Protein AF-A0A1H9XQH2-F1 (afdb_monomer_lite)

pLDDT: mean 92.58, std 7.62, range [53.09, 98.06]

Secondary structure (DSSP, 8-state):
-HHHHHHHHHHHHHHT--HHHHHHHHHHHHHHHSTT----EEEE-TTSEEEEEE-TTS-HHHHHHHTTEEPSTT----

Sequence (78 aa):
MLIEVQNSILRMVAQGDELEATLATLCRQLESLLPGTRASILTLDPHGLLHPCVAPSLPKDYSAALDGIPIGPSAGSC

Radius of gyration: 13.89 Å; chains: 1; bounding box: 33×22×38 Å

Foldseek 3Di:
DVVVLVVVLVVCVVVVHDPLVSVQSSQVVVCVVPPPDFDFDWDADPVQATATRYGPPDDPVVRVVRGRQHDDPPSPPD

Structure (mmCIF, N/CA/C/O backbone):
data_AF-A0A1H9XQH2-F1
#
_entry.id   AF-A0A1H9XQH2-F1
#
loop_
_atom_site.group_PDB
_atom_site.id
_atom_site.type_symbol
_atom_site.label_atom_id
_atom_site.label_alt_id
_atom_site.label_comp_id
_atom_site.label_asym_id
_atom_site.label_entity_id
_atom_site.label_seq_id
_atom_site.pdbx_PDB_ins_code
_atom_site.Cartn_x
_atom_site.Cartn_y
_atom_site.Cartn_z
_atom_site.occupancy
_atom_site.B_iso_or_equiv
_atom_site.auth_seq_id
_atom_site.auth_comp_id
_atom_site.auth_asym_id
_atom_site.auth_atom_id
_atom_site.pdbx_PDB_model_num
ATOM 1 N N . MET A 1 1 ? -12.347 11.578 12.966 1.00 72.31 1 MET A N 1
ATOM 2 C CA . MET A 1 1 ? -12.366 11.169 11.545 1.00 72.31 1 MET A CA 1
ATOM 3 C C . MET A 1 1 ? -10.959 10.944 10.992 1.00 72.31 1 MET A C 1
ATOM 5 O O . MET A 1 1 ? -10.509 9.817 11.084 1.00 72.31 1 MET A O 1
ATOM 9 N N . LEU A 1 2 ? -10.193 11.936 10.507 1.00 85.75 2 LEU A N 1
ATOM 10 C CA . LEU A 1 2 ? -8.841 11.654 9.961 1.00 85.75 2 LEU A CA 1
ATOM 11 C C . LEU A 1 2 ? -7.761 11.430 11.041 1.00 85.75 2 LEU A C 1
ATOM 13 O O . LEU A 1 2 ? -6.914 10.552 10.908 1.00 85.75 2 LEU A O 1
ATOM 17 N N . ILE A 1 3 ? -7.830 12.181 12.146 1.00 92.25 3 ILE A N 1
ATOM 18 C CA . ILE A 1 3 ? -6.890 12.042 13.275 1.00 92.25 3 ILE A CA 1
ATOM 19 C C . ILE A 1 3 ? -6.966 10.649 13.917 1.00 92.25 3 ILE A C 1
ATOM 21 O O . ILE A 1 3 ? -5.962 10.137 14.400 1.00 92.25 3 ILE A O 1
ATOM 25 N N . GLU A 1 4 ? -8.135 10.007 13.912 1.00 91.44 4 GLU A N 1
ATOM 26 C CA . GLU A 1 4 ? -8.294 8.655 14.466 1.00 91.44 4 GLU A CA 1
ATOM 27 C C . GLU A 1 4 ? -7.549 7.617 13.627 1.00 91.44 4 GLU A C 1
ATOM 29 O O . GLU A 1 4 ? -6.846 6.782 14.191 1.00 91.44 4 GLU A O 1
ATOM 34 N N . VAL A 1 5 ? -7.632 7.727 12.297 1.00 93.00 5 VAL A N 1
ATOM 35 C CA . VAL A 1 5 ? -6.856 6.892 11.369 1.00 93.00 5 VAL A CA 1
ATOM 36 C C . VAL A 1 5 ? -5.366 7.114 11.584 1.00 93.00 5 VAL A C 1
ATOM 38 O O . VAL A 1 5 ? -4.629 6.164 11.825 1.00 93.00 5 VAL A O 1
ATOM 41 N N . GLN A 1 6 ? -4.922 8.372 11.611 1.00 94.56 6 GLN A N 1
ATOM 42 C CA . GLN A 1 6 ? -3.516 8.696 11.851 1.00 94.56 6 GLN A CA 1
ATOM 43 C C . GLN A 1 6 ? -3.007 8.117 13.181 1.00 94.56 6 GLN A C 1
ATOM 45 O O . GLN A 1 6 ? -1.971 7.458 13.209 1.00 94.56 6 GLN A O 1
ATOM 50 N N . ASN A 1 7 ? -3.743 8.315 14.278 1.00 96.12 7 ASN A N 1
ATOM 51 C CA . ASN A 1 7 ? -3.368 7.794 15.592 1.00 96.12 7 ASN A CA 1
ATOM 52 C C . ASN A 1 7 ? -3.347 6.262 15.624 1.00 96.12 7 ASN A C 1
ATOM 54 O O . ASN A 1 7 ? -2.470 5.685 16.263 1.00 96.12 7 ASN A O 1
ATOM 58 N N . SER A 1 8 ? -4.295 5.604 14.952 1.00 95.88 8 SER A N 1
ATOM 59 C CA . SER A 1 8 ? -4.330 4.144 14.835 1.00 95.88 8 SER A CA 1
ATOM 60 C C . SER A 1 8 ? -3.074 3.622 14.143 1.00 95.88 8 SER A C 1
ATOM 62 O O . SER A 1 8 ? -2.410 2.738 14.673 1.00 95.88 8 SER A O 1
ATOM 64 N N . ILE A 1 9 ? -2.713 4.201 12.996 1.00 97.12 9 ILE A N 1
ATOM 65 C CA . ILE A 1 9 ? -1.548 3.769 12.218 1.00 97.12 9 ILE A CA 1
ATOM 66 C C . ILE A 1 9 ? -0.240 4.065 12.952 1.00 97.12 9 ILE A C 1
ATOM 68 O O . ILE A 1 9 ? 0.622 3.195 13.038 1.00 97.12 9 ILE A O 1
ATOM 72 N N . LEU A 1 10 ? -0.099 5.247 13.556 1.00 97.31 10 LEU A N 1
ATOM 73 C CA . LEU A 1 10 ? 1.099 5.584 14.331 1.00 97.31 10 LEU A CA 1
ATOM 74 C C . LEU A 1 10 ? 1.293 4.666 15.546 1.00 97.31 10 LEU A C 1
ATOM 76 O O . LEU A 1 10 ? 2.433 4.380 15.906 1.00 97.31 10 LEU A O 1
ATOM 80 N N . ARG A 1 11 ? 0.209 4.174 16.162 1.00 97.88 11 ARG A N 1
ATOM 81 C CA . ARG A 1 11 ? 0.303 3.170 17.234 1.00 97.88 11 ARG A CA 1
ATOM 82 C C . ARG A 1 11 ? 0.841 1.837 16.726 1.00 97.88 11 ARG A C 1
ATOM 84 O O . ARG A 1 11 ? 1.762 1.327 17.349 1.00 97.88 11 ARG A O 1
ATOM 91 N N . MET A 1 12 ? 0.325 1.329 15.605 1.00 98.06 12 MET A N 1
ATOM 92 C CA . MET A 1 12 ? 0.811 0.081 14.995 1.00 98.06 12 MET A CA 1
ATOM 93 C C . MET A 1 12 ? 2.310 0.171 14.678 1.00 98.06 12 MET A C 1
ATOM 95 O O . MET A 1 12 ? 3.090 -0.700 15.054 1.00 98.06 12 MET A O 1
ATOM 99 N N . VAL A 1 13 ? 2.740 1.295 14.093 1.00 97.31 13 VAL A N 1
ATOM 100 C CA . VAL A 1 13 ? 4.163 1.560 13.825 1.00 97.31 13 VAL A CA 1
ATOM 101 C C . VAL A 1 13 ? 4.984 1.570 15.118 1.00 97.31 13 VAL A C 1
ATOM 103 O O . VAL A 1 13 ? 6.030 0.931 15.186 1.00 97.31 13 VAL A O 1
ATOM 106 N N . ALA A 1 14 ? 4.520 2.264 16.161 1.00 97.69 14 ALA A N 1
ATOM 107 C CA . ALA A 1 14 ? 5.223 2.332 17.443 1.00 97.69 14 ALA A CA 1
ATOM 108 C C . ALA A 1 14 ? 5.289 0.978 18.176 1.00 97.69 14 ALA A C 1
ATOM 110 O O . ALA A 1 14 ? 6.191 0.765 18.984 1.00 97.69 14 ALA A O 1
ATOM 111 N N . GLN A 1 15 ? 4.342 0.079 17.905 1.00 97.75 15 GLN A N 1
ATOM 112 C CA . GLN A 1 15 ? 4.288 -1.274 18.462 1.00 97.75 15 GLN A CA 1
ATOM 113 C C . GLN A 1 15 ? 5.164 -2.272 17.696 1.00 97.75 15 GLN A C 1
ATOM 115 O O . GLN A 1 15 ? 5.414 -3.364 18.202 1.00 97.75 15 GLN A O 1
ATOM 120 N N . GLY A 1 16 ? 5.686 -1.884 16.529 1.00 96.69 16 GLY A N 1
ATOM 121 C CA . GLY A 1 16 ? 6.483 -2.764 15.679 1.00 96.69 16 GLY A CA 1
ATOM 122 C C . GLY A 1 16 ? 5.637 -3.785 14.922 1.00 96.69 16 GLY A C 1
ATOM 123 O O . GLY A 1 16 ? 6.141 -4.860 14.597 1.00 96.69 16 GLY A O 1
ATOM 124 N N . ASP A 1 17 ? 4.369 -3.463 14.655 1.00 97.62 17 ASP A N 1
ATOM 125 C CA . ASP A 1 17 ? 3.508 -4.294 13.818 1.00 97.62 17 ASP A CA 1
ATOM 126 C C . ASP A 1 17 ? 4.109 -4.454 12.413 1.00 97.62 17 ASP A C 1
ATOM 128 O O . ASP A 1 17 ? 4.846 -3.598 11.911 1.00 97.62 17 ASP A O 1
ATOM 132 N N . GLU A 1 18 ? 3.766 -5.559 11.749 1.00 96.81 18 GLU A N 1
ATOM 133 C CA . GLU A 1 18 ? 4.229 -5.835 10.392 1.00 96.81 18 GLU A CA 1
ATOM 134 C C . GLU A 1 18 ? 3.826 -4.709 9.426 1.00 96.81 18 GLU A C 1
ATOM 136 O O . GLU A 1 18 ? 2.693 -4.208 9.446 1.00 96.81 18 GLU A O 1
ATOM 141 N N . LEU A 1 19 ? 4.761 -4.313 8.555 1.00 94.62 19 LEU A N 1
ATOM 142 C CA . LEU A 1 19 ? 4.557 -3.215 7.611 1.00 94.62 19 LEU A CA 1
ATOM 143 C C . LEU A 1 19 ? 3.339 -3.469 6.716 1.00 94.62 19 LEU A C 1
ATOM 145 O O . LEU A 1 19 ? 2.478 -2.602 6.595 1.00 94.62 19 LEU A O 1
ATOM 149 N N . GLU A 1 20 ? 3.232 -4.665 6.136 1.00 94.00 20 GLU A N 1
ATOM 150 C CA . GLU A 1 20 ? 2.126 -5.022 5.246 1.00 94.00 20 GLU A CA 1
ATOM 151 C C . GLU A 1 20 ? 0.771 -4.948 5.969 1.00 94.00 20 GLU A C 1
ATOM 153 O O . GLU A 1 20 ? -0.179 -4.345 5.462 1.00 94.00 20 GLU A O 1
ATOM 158 N N . ALA A 1 21 ? 0.695 -5.456 7.203 1.00 95.88 21 ALA A N 1
ATOM 159 C CA . ALA A 1 21 ? -0.510 -5.382 8.028 1.00 95.88 21 ALA A CA 1
ATOM 160 C C . ALA A 1 21 ? -0.897 -3.932 8.371 1.00 95.88 21 ALA A C 1
ATOM 162 O O . ALA A 1 21 ? -2.082 -3.566 8.323 1.00 95.88 21 ALA A O 1
ATOM 163 N N . THR A 1 22 ? 0.097 -3.094 8.671 1.00 97.50 22 THR A N 1
ATOM 164 C CA . THR A 1 22 ? -0.082 -1.666 8.963 1.00 97.50 22 THR A CA 1
ATOM 165 C C . THR A 1 22 ? -0.625 -0.917 7.747 1.00 97.50 22 THR A C 1
ATOM 167 O O . THR A 1 22 ? -1.654 -0.242 7.835 1.00 97.50 22 THR A O 1
ATOM 170 N N . LEU A 1 23 ? 0.003 -1.084 6.582 1.00 96.88 23 LEU A N 1
ATOM 171 C CA . LEU A 1 23 ? -0.416 -0.439 5.336 1.00 96.88 23 LEU A CA 1
ATOM 172 C C . LEU A 1 23 ? -1.793 -0.938 4.867 1.00 96.88 23 LEU A C 1
ATOM 174 O O . LEU A 1 23 ? -2.626 -0.143 4.432 1.00 96.88 23 LEU A O 1
ATOM 178 N N . ALA A 1 24 ? -2.091 -2.232 5.024 1.00 96.88 24 ALA A N 1
ATOM 179 C CA . ALA A 1 24 ? -3.405 -2.788 4.693 1.00 96.88 24 ALA A CA 1
ATOM 180 C C . ALA A 1 24 ? -4.514 -2.216 5.578 1.00 96.88 24 ALA A C 1
ATOM 182 O O . ALA A 1 24 ? -5.633 -1.980 5.113 1.00 96.88 24 ALA A O 1
ATOM 183 N N . THR A 1 25 ? -4.205 -1.958 6.847 1.00 97.00 25 THR A N 1
ATOM 184 C CA . THR A 1 25 ? -5.133 -1.303 7.772 1.00 97.00 25 THR A CA 1
ATOM 185 C C . THR A 1 25 ? -5.366 0.153 7.385 1.00 97.00 25 THR A C 1
ATOM 187 O O . THR A 1 25 ? -6.520 0.582 7.371 1.00 97.00 25 THR A O 1
ATOM 190 N N . LEU A 1 26 ? -4.321 0.879 6.977 1.00 96.69 26 LEU A N 1
ATOM 191 C CA . LEU A 1 26 ? -4.448 2.242 6.458 1.00 96.69 26 LEU A CA 1
ATOM 192 C C . LEU A 1 26 ? -5.385 2.297 5.242 1.00 96.69 26 LEU A C 1
ATOM 194 O O . LEU A 1 26 ? -6.318 3.101 5.236 1.00 96.69 26 LEU A O 1
ATOM 198 N N . CYS A 1 27 ? -5.195 1.416 4.253 1.00 96.62 27 CYS A N 1
ATOM 199 C CA . CYS A 1 27 ? -6.063 1.356 3.073 1.00 96.62 27 CYS A CA 1
ATOM 200 C C . CYS A 1 27 ? -7.533 1.135 3.459 1.00 96.62 27 CYS A C 1
ATOM 202 O O . CYS A 1 27 ? -8.391 1.926 3.075 1.00 96.62 27 CYS A O 1
ATOM 204 N N . ARG A 1 28 ? -7.827 0.123 4.287 1.00 96.38 28 ARG A N 1
ATOM 205 C CA . ARG A 1 28 ? -9.206 -0.177 4.714 1.00 96.38 28 ARG A CA 1
ATOM 206 C C . ARG A 1 28 ? -9.847 0.962 5.511 1.00 96.38 28 ARG A C 1
ATOM 208 O O . ARG A 1 28 ? -11.032 1.241 5.340 1.00 96.38 28 ARG A O 1
ATOM 215 N N . GLN A 1 29 ? -9.085 1.624 6.384 1.00 95.88 29 GLN A N 1
ATOM 216 C CA . GLN A 1 29 ? -9.596 2.753 7.164 1.00 95.88 29 GLN A CA 1
ATOM 217 C C . GLN A 1 29 ? -9.924 3.960 6.275 1.00 95.88 29 GLN A C 1
ATOM 219 O O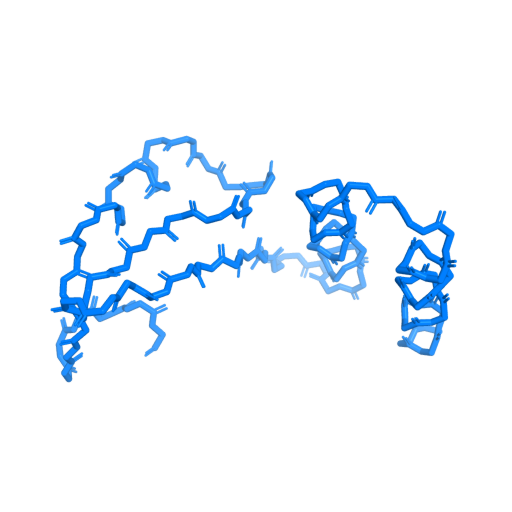 . GLN A 1 29 ? -10.958 4.594 6.478 1.00 95.88 29 GLN A O 1
ATOM 224 N N . LEU A 1 30 ? -9.099 4.252 5.264 1.00 94.44 30 LEU A N 1
ATOM 225 C CA . LEU A 1 30 ? 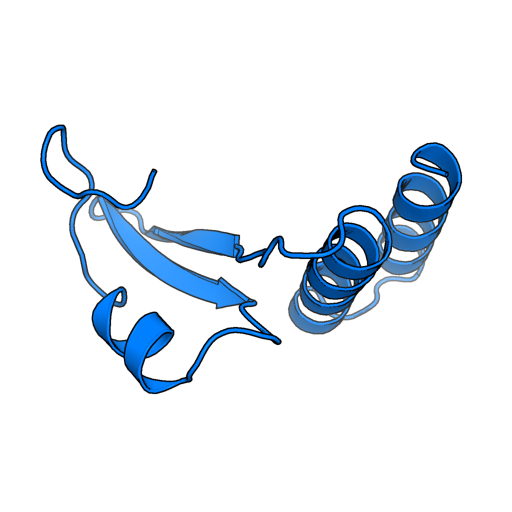-9.385 5.316 4.297 1.00 94.44 30 LEU A CA 1
ATOM 226 C C . LEU A 1 30 ? -10.621 5.004 3.447 1.00 94.44 30 LEU A C 1
ATOM 228 O O . LEU A 1 30 ? -11.474 5.872 3.278 1.00 94.44 30 LEU A O 1
ATOM 232 N N . GLU A 1 31 ? -10.761 3.770 2.967 1.00 95.50 31 GLU A N 1
ATOM 233 C CA . GLU A 1 31 ? -11.939 3.331 2.204 1.00 95.50 31 GLU A CA 1
ATOM 234 C C . GLU A 1 31 ? -13.228 3.418 3.030 1.00 95.50 31 GLU A C 1
ATOM 236 O O . GLU A 1 31 ? -14.273 3.814 2.518 1.00 95.50 31 GLU A O 1
ATOM 241 N N . SER A 1 32 ? -13.155 3.119 4.331 1.00 93.94 32 SER A N 1
ATOM 242 C CA . SER A 1 32 ? -14.288 3.294 5.244 1.00 93.94 32 SER A CA 1
ATOM 243 C C . SER A 1 32 ? -14.654 4.764 5.470 1.00 93.94 32 SER A C 1
ATOM 245 O O . SER A 1 32 ? -15.825 5.055 5.715 1.00 93.94 32 SER A O 1
ATOM 247 N N . LEU A 1 33 ? -13.682 5.683 5.439 1.00 93.81 33 LEU A N 1
ATOM 248 C CA . LEU A 1 33 ? -13.929 7.123 5.574 1.00 93.81 33 LEU A CA 1
ATOM 249 C C . LEU A 1 33 ? -14.459 7.755 4.283 1.00 93.81 33 LEU A C 1
ATOM 251 O O . LEU A 1 33 ? -15.166 8.760 4.350 1.00 93.81 33 LEU A O 1
ATOM 255 N N . LEU A 1 34 ? -14.111 7.189 3.125 1.00 92.62 34 LEU A N 1
ATOM 256 C CA . LEU A 1 34 ? -14.434 7.716 1.799 1.00 92.62 34 LEU A CA 1
ATOM 257 C C . LEU A 1 34 ? -15.202 6.670 0.971 1.00 92.62 34 LEU A C 1
ATOM 259 O O . LEU A 1 34 ? -14.618 6.036 0.084 1.00 92.62 34 LEU A O 1
ATOM 263 N N . PRO A 1 35 ? -16.516 6.490 1.219 1.00 92.19 35 PRO A N 1
ATOM 264 C CA . PRO A 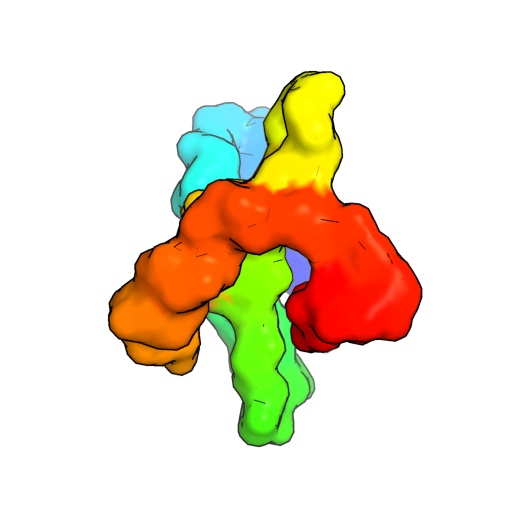1 35 ? -17.323 5.507 0.505 1.00 92.19 35 PRO A CA 1
ATOM 265 C C . PRO A 1 35 ? -17.217 5.661 -1.016 1.00 92.19 35 PRO A C 1
ATOM 267 O O . PRO A 1 35 ? -17.307 6.764 -1.551 1.00 92.19 35 PRO A O 1
ATOM 270 N N . GLY A 1 36 ? -17.036 4.541 -1.716 1.00 93.25 36 GLY A N 1
ATOM 271 C CA . GLY A 1 36 ? -16.855 4.515 -3.172 1.00 93.25 36 GLY A CA 1
ATOM 272 C C . GLY A 1 36 ? -15.405 4.678 -3.640 1.00 93.25 36 GLY A C 1
ATOM 273 O O . GLY A 1 36 ? -15.137 4.495 -4.825 1.00 93.25 36 GLY A O 1
ATOM 274 N N . THR A 1 37 ? -14.466 4.956 -2.731 1.00 93.25 37 THR A N 1
ATOM 275 C CA . THR A 1 37 ? -13.026 4.996 -3.026 1.00 93.25 37 THR A CA 1
ATOM 276 C C . THR A 1 37 ? -12.382 3.628 -2.793 1.00 93.25 37 THR A C 1
ATOM 278 O O . THR A 1 37 ? -12.827 2.863 -1.939 1.00 93.25 37 THR A O 1
ATOM 281 N N . ARG A 1 38 ? -11.314 3.328 -3.540 1.00 94.56 38 ARG A N 1
ATOM 282 C CA . ARG A 1 38 ? -10.381 2.229 -3.258 1.00 94.56 38 ARG A CA 1
ATOM 283 C C . ARG A 1 38 ? -8.984 2.789 -3.036 1.00 94.56 38 ARG A C 1
ATOM 285 O O . ARG A 1 38 ? -8.593 3.724 -3.730 1.00 94.56 38 ARG A O 1
ATOM 292 N N . ALA A 1 39 ? -8.245 2.218 -2.095 1.00 94.75 39 ALA A N 1
ATOM 293 C CA . ALA A 1 39 ? -6.896 2.637 -1.752 1.00 94.75 39 ALA A CA 1
ATOM 294 C C . ALA A 1 39 ? -5.890 1.515 -2.031 1.00 94.75 39 ALA A C 1
ATOM 296 O O . ALA A 1 39 ? -6.107 0.352 -1.686 1.00 94.75 39 ALA A O 1
ATOM 297 N N . SER A 1 40 ? -4.753 1.887 -2.609 1.00 95.00 40 SER A N 1
ATOM 298 C CA . SER A 1 40 ? -3.608 1.003 -2.800 1.00 95.00 40 SER A CA 1
ATOM 299 C C . SER A 1 40 ? -2.305 1.743 -2.570 1.00 95.00 40 SER A C 1
ATOM 301 O O . SER A 1 40 ? -2.214 2.947 -2.799 1.00 95.00 40 SER A O 1
ATOM 303 N N . ILE A 1 41 ? -1.289 0.999 -2.160 1.00 95.38 41 ILE A N 1
ATOM 304 C CA . ILE A 1 41 ? 0.084 1.459 -2.023 1.00 95.38 41 ILE A CA 1
ATOM 305 C C . ILE A 1 41 ? 0.947 0.591 -2.934 1.00 95.38 41 ILE A C 1
ATOM 307 O O . ILE A 1 41 ? 0.850 -0.639 -2.916 1.00 95.38 41 ILE A O 1
ATOM 311 N N . LEU A 1 42 ? 1.787 1.249 -3.727 1.00 94.19 42 LEU A N 1
ATOM 312 C CA . LEU A 1 42 ? 2.787 0.630 -4.583 1.00 94.19 42 LEU A CA 1
ATOM 313 C C . LEU A 1 42 ? 4.168 1.097 -4.132 1.00 94.19 42 LEU A C 1
ATOM 315 O O . LEU A 1 42 ? 4.327 2.229 -3.671 1.00 94.19 42 LEU A O 1
ATOM 319 N N . THR A 1 43 ? 5.158 0.229 -4.270 1.00 94.38 43 THR A N 1
ATOM 320 C CA . THR A 1 43 ? 6.565 0.579 -4.111 1.00 94.38 43 THR A CA 1
ATOM 321 C C . THR A 1 43 ? 7.194 0.810 -5.476 1.00 94.38 43 THR A C 1
ATOM 323 O O . THR A 1 43 ? 6.716 0.320 -6.498 1.00 94.38 43 THR A O 1
ATOM 326 N N . LEU A 1 44 ? 8.262 1.598 -5.481 1.00 94.56 44 LEU A N 1
ATOM 327 C CA . LEU A 1 44 ? 9.091 1.842 -6.650 1.00 94.56 44 LEU A CA 1
ATOM 328 C C . LEU A 1 44 ? 10.457 1.223 -6.378 1.00 94.56 44 LEU A C 1
ATOM 330 O O . LEU A 1 44 ? 11.058 1.502 -5.335 1.00 94.56 44 LEU A O 1
ATOM 334 N N . ASP A 1 45 ? 10.929 0.380 -7.285 1.00 95.69 45 ASP A N 1
ATOM 335 C CA . ASP A 1 45 ? 12.254 -0.217 -7.174 1.00 95.69 45 ASP A CA 1
ATOM 336 C C . ASP A 1 45 ? 13.364 0.730 -7.696 1.00 95.69 45 ASP A C 1
ATOM 338 O O . ASP A 1 45 ? 13.086 1.782 -8.287 1.00 95.69 45 ASP A O 1
ATOM 342 N N . PRO A 1 46 ? 14.652 0.385 -7.506 1.00 97.25 46 PRO A N 1
ATOM 343 C CA . PRO A 1 46 ? 15.768 1.175 -8.032 1.00 97.25 46 PRO A CA 1
ATOM 344 C C . PRO A 1 46 ? 15.838 1.265 -9.567 1.00 97.25 46 PRO A C 1
ATOM 346 O O . PRO A 1 46 ? 16.584 2.095 -10.086 1.00 97.25 46 PRO A O 1
ATOM 349 N N . HIS A 1 47 ? 15.104 0.420 -10.295 1.00 95.75 47 HIS A N 1
ATOM 350 C CA . HIS A 1 47 ? 15.025 0.422 -11.757 1.00 95.75 47 HIS A CA 1
ATOM 351 C C . HIS A 1 47 ? 13.881 1.298 -12.288 1.00 95.75 47 HIS A C 1
ATOM 353 O O . HIS A 1 47 ? 13.762 1.474 -13.502 1.00 95.75 47 HIS A O 1
ATOM 359 N N . GLY A 1 48 ? 13.078 1.892 -11.402 1.00 93.06 48 GLY A N 1
ATOM 360 C CA . GLY A 1 48 ? 11.938 2.724 -11.773 1.00 93.06 48 GLY A CA 1
ATOM 361 C C . GLY A 1 48 ? 10.687 1.917 -12.130 1.00 93.06 48 GLY A C 1
ATOM 362 O O . GLY A 1 48 ? 9.825 2.432 -12.846 1.00 93.06 48 GLY A O 1
ATOM 363 N N . LEU A 1 49 ? 10.591 0.674 -11.652 1.00 94.12 49 LEU A N 1
ATOM 364 C CA . LEU A 1 49 ? 9.447 -0.211 -11.842 1.00 94.12 49 LEU A CA 1
ATOM 365 C C . LEU A 1 49 ? 8.533 -0.201 -10.614 1.00 94.12 49 LEU A C 1
ATOM 367 O O . LEU A 1 49 ? 8.986 -0.212 -9.466 1.00 94.12 49 LEU A O 1
ATOM 371 N N . LEU A 1 50 ? 7.229 -0.156 -10.871 1.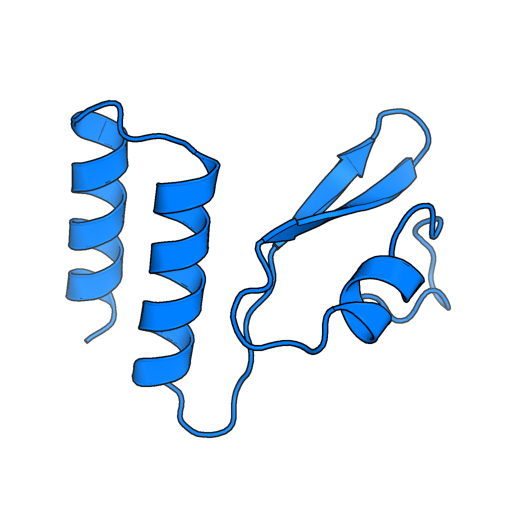00 94.12 50 LEU A N 1
ATOM 372 C CA . LEU A 1 50 ? 6.193 -0.224 -9.851 1.00 94.12 50 LEU A CA 1
ATOM 373 C C . LEU A 1 50 ? 5.958 -1.665 -9.414 1.00 94.12 50 LEU A C 1
ATOM 375 O O . LEU A 1 50 ? 5.864 -2.567 -10.242 1.00 94.12 50 LEU A O 1
ATOM 379 N N . HIS A 1 51 ? 5.765 -1.848 -8.113 1.00 94.38 51 HIS A N 1
ATOM 380 C CA . HIS A 1 51 ? 5.384 -3.120 -7.519 1.00 94.38 51 HIS A CA 1
ATOM 381 C C . HIS A 1 51 ? 4.196 -2.917 -6.575 1.00 94.38 51 HIS A C 1
ATOM 383 O O . HIS A 1 51 ? 4.246 -2.055 -5.691 1.00 94.38 51 HIS A O 1
ATOM 389 N N . PRO A 1 52 ? 3.101 -3.680 -6.726 1.00 93.81 52 PRO A N 1
ATOM 390 C CA . PRO A 1 52 ? 2.014 -3.670 -5.760 1.00 93.81 52 PRO A CA 1
ATOM 391 C C . PRO A 1 52 ? 2.531 -4.052 -4.372 1.00 93.81 52 PRO A C 1
ATOM 393 O O . PRO A 1 52 ? 3.133 -5.107 -4.200 1.00 93.81 52 PRO A O 1
ATOM 396 N N . CYS A 1 53 ? 2.270 -3.209 -3.375 1.00 94.56 53 CYS A N 1
ATOM 397 C CA . CYS A 1 53 ? 2.598 -3.513 -1.985 1.00 94.56 53 CYS A CA 1
ATOM 398 C C . CYS A 1 53 ? 1.338 -3.925 -1.226 1.00 94.56 53 CYS A C 1
ATOM 400 O O . CYS A 1 53 ? 1.272 -5.012 -0.666 1.00 94.56 53 CYS A O 1
ATOM 402 N N . VAL A 1 54 ? 0.303 -3.084 -1.251 1.00 96.06 54 VAL A N 1
ATOM 403 C CA . VAL A 1 54 ? -0.951 -3.333 -0.537 1.00 96.06 54 VAL A CA 1
ATOM 404 C C . VAL A 1 54 ? -2.124 -2.796 -1.346 1.00 96.06 54 VAL A C 1
ATOM 406 O O . VAL A 1 54 ? -2.135 -1.631 -1.731 1.00 96.06 54 VAL A O 1
ATOM 409 N N . ALA A 1 55 ? -3.137 -3.632 -1.578 1.00 94.94 55 ALA A N 1
ATOM 410 C CA . ALA A 1 55 ? -4.343 -3.271 -2.329 1.00 94.94 55 ALA A CA 1
ATOM 411 C C . ALA A 1 55 ? -5.553 -4.145 -1.913 1.00 94.94 55 ALA A C 1
ATOM 413 O O . ALA A 1 55 ? -6.086 -4.897 -2.728 1.00 94.94 55 ALA A O 1
ATOM 414 N N . PRO A 1 56 ? -5.987 -4.106 -0.637 1.00 94.69 56 PRO A N 1
ATOM 415 C CA . PRO A 1 56 ? -6.851 -5.132 -0.041 1.00 94.69 56 PRO A CA 1
ATOM 416 C C . PRO A 1 56 ? -8.248 -5.238 -0.669 1.00 94.69 56 PRO A C 1
ATOM 418 O O . PRO A 1 56 ? -8.857 -6.304 -0.609 1.00 94.69 56 PRO A O 1
ATOM 421 N N . SER A 1 57 ? -8.751 -4.153 -1.260 1.00 95.38 57 SER A N 1
ATOM 422 C CA . SER A 1 57 ? -10.108 -4.071 -1.823 1.00 95.38 57 SER A CA 1
ATOM 423 C C . SER A 1 57 ? -10.135 -4.032 -3.355 1.00 95.38 57 SER A C 1
ATOM 425 O O . SER A 1 57 ? -11.209 -3.887 -3.955 1.00 95.38 57 SER A O 1
ATOM 427 N N . LEU A 1 58 ? -8.970 -4.138 -4.002 1.00 94.06 58 LEU A N 1
ATOM 428 C CA . LEU A 1 58 ? -8.847 -4.233 -5.455 1.00 94.06 58 LEU A CA 1
ATOM 429 C C . LEU A 1 58 ? -8.789 -5.704 -5.902 1.00 94.06 58 LEU A C 1
ATOM 431 O O . LEU A 1 58 ? -8.304 -6.560 -5.159 1.00 94.06 58 LEU A O 1
ATOM 435 N N . PRO A 1 59 ? -9.273 -6.027 -7.116 1.00 94.88 59 PRO A N 1
ATOM 436 C CA . PRO A 1 59 ? -9.101 -7.357 -7.687 1.00 94.88 59 PRO A CA 1
ATOM 437 C C . PRO A 1 59 ? -7.619 -7.723 -7.806 1.00 94.88 59 PRO A C 1
ATOM 439 O O . PRO A 1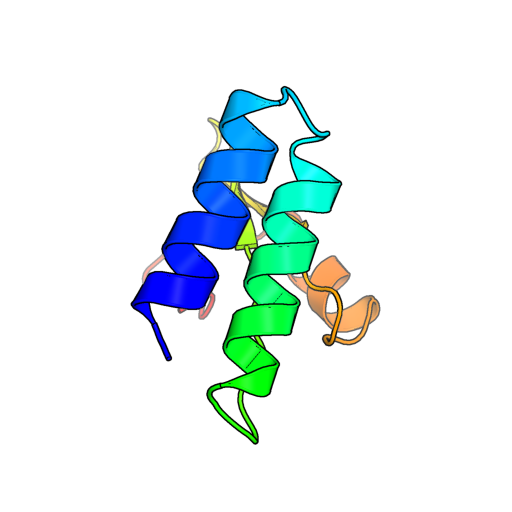 59 ? -6.809 -6.902 -8.232 1.00 94.88 59 PRO A O 1
ATOM 442 N N . LYS A 1 60 ? -7.275 -8.979 -7.504 1.00 93.19 60 LYS A N 1
ATOM 443 C CA . LYS A 1 60 ? -5.888 -9.466 -7.592 1.00 93.19 60 LYS A CA 1
ATOM 444 C C . LYS A 1 60 ? -5.285 -9.266 -8.982 1.00 93.19 60 LYS A C 1
ATOM 446 O O . LYS A 1 60 ? -4.146 -8.828 -9.084 1.00 93.19 60 LYS A O 1
ATOM 451 N N . ASP A 1 61 ? -6.069 -9.515 -10.027 1.00 95.12 61 ASP A N 1
ATOM 452 C CA . ASP A 1 61 ? -5.625 -9.375 -11.418 1.00 95.12 61 ASP A CA 1
ATOM 453 C C . ASP A 1 61 ? -5.286 -7.922 -11.771 1.00 95.12 61 ASP A C 1
ATOM 455 O O . ASP A 1 61 ? -4.371 -7.674 -12.551 1.00 95.12 61 ASP A O 1
ATOM 459 N N . TYR A 1 62 ? -5.977 -6.953 -11.158 1.00 91.94 62 TYR A N 1
ATOM 460 C CA . TYR A 1 62 ? -5.655 -5.537 -11.325 1.00 91.94 62 TYR A CA 1
ATOM 461 C C . TYR A 1 62 ? -4.292 -5.217 -10.713 1.00 91.94 62 TYR A C 1
ATOM 463 O O . TYR A 1 62 ? -3.457 -4.611 -11.372 1.00 91.94 62 TYR A O 1
ATOM 471 N N . SER A 1 63 ? -4.037 -5.659 -9.477 1.00 92.88 63 SER A N 1
ATOM 472 C CA . SER A 1 63 ? -2.730 -5.472 -8.842 1.00 92.88 63 SER A CA 1
ATOM 473 C C . SER A 1 63 ? -1.622 -6.172 -9.626 1.00 92.88 63 SER A C 1
ATOM 475 O O . SER A 1 63 ? -0.603 -5.555 -9.897 1.00 92.88 63 SER A O 1
ATOM 477 N N . ALA A 1 64 ? -1.838 -7.415 -10.060 1.00 93.75 64 ALA A N 1
ATOM 478 C CA . ALA A 1 64 ? -0.861 -8.156 -10.856 1.00 93.75 64 ALA A CA 1
ATOM 479 C C . ALA A 1 64 ? -0.521 -7.451 -12.179 1.00 93.75 64 ALA A C 1
ATOM 481 O O . ALA A 1 64 ? 0.631 -7.466 -12.597 1.00 93.75 64 ALA A O 1
ATOM 482 N N . ALA A 1 65 ? -1.493 -6.788 -12.812 1.00 92.81 65 ALA A N 1
ATOM 483 C CA . ALA A 1 65 ? -1.253 -6.019 -14.030 1.00 92.81 65 ALA A CA 1
ATOM 484 C C . ALA A 1 65 ? -0.350 -4.792 -13.814 1.00 92.81 65 ALA A C 1
ATOM 486 O O . ALA A 1 65 ? 0.218 -4.303 -14.785 1.00 92.81 65 ALA A O 1
ATOM 487 N N . LEU A 1 66 ? -0.223 -4.294 -12.577 1.00 91.56 66 LEU A N 1
ATOM 488 C CA . LEU A 1 66 ? 0.631 -3.150 -12.241 1.00 91.56 66 LEU A CA 1
ATOM 489 C C . LEU A 1 66 ? 2.080 -3.539 -11.922 1.00 91.56 66 LEU A C 1
ATOM 491 O O . LEU A 1 66 ? 2.938 -2.660 -11.857 1.00 91.56 66 LEU A O 1
ATOM 495 N N . ASP A 1 67 ? 2.351 -4.825 -11.709 1.00 94.31 67 ASP A N 1
ATOM 496 C CA . ASP A 1 67 ? 3.678 -5.308 -11.342 1.00 94.31 67 ASP A CA 1
ATOM 497 C C . ASP A 1 67 ? 4.661 -5.194 -12.514 1.00 94.31 67 ASP A C 1
ATOM 499 O O . ASP A 1 67 ? 4.422 -5.702 -13.610 1.00 94.31 67 ASP A O 1
ATOM 503 N N . GLY A 1 68 ? 5.772 -4.495 -12.287 1.00 93.88 68 GLY A N 1
ATOM 504 C CA . GLY A 1 68 ? 6.804 -4.253 -13.292 1.00 93.88 68 GLY A CA 1
ATOM 505 C C . GLY A 1 68 ? 6.489 -3.129 -14.284 1.00 93.88 68 GLY A C 1
ATOM 506 O O . GLY A 1 68 ? 7.222 -2.973 -15.262 1.00 93.88 68 GLY A O 1
ATOM 507 N N . ILE A 1 69 ? 5.433 -2.332 -14.072 1.00 92.56 69 ILE A N 1
ATOM 508 C CA . ILE A 1 69 ? 5.153 -1.171 -14.933 1.00 92.56 69 ILE A CA 1
ATOM 509 C C . ILE A 1 69 ? 6.197 -0.069 -14.678 1.00 92.56 69 ILE A C 1
ATOM 511 O O . ILE A 1 69 ? 6.369 0.344 -13.529 1.00 92.56 69 ILE A O 1
ATOM 515 N N . PRO A 1 70 ? 6.864 0.472 -15.717 1.00 92.31 70 PRO A N 1
ATOM 516 C CA . PRO A 1 70 ? 7.753 1.615 -15.554 1.00 92.31 70 PRO A CA 1
ATOM 517 C C . PRO A 1 70 ? 6.966 2.901 -15.285 1.00 92.31 70 PRO A C 1
ATOM 519 O O . PRO A 1 70 ? 5.919 3.148 -15.889 1.00 92.31 70 PRO A O 1
ATOM 522 N N . ILE A 1 71 ? 7.507 3.772 -14.435 1.00 90.06 71 ILE A N 1
ATOM 523 C CA . ILE A 1 71 ? 6.940 5.112 -14.245 1.00 90.06 71 ILE A CA 1
ATOM 524 C C . ILE A 1 71 ? 7.114 5.977 -15.503 1.00 90.06 71 ILE A C 1
ATOM 526 O O . ILE A 1 71 ? 8.117 5.894 -16.213 1.00 90.06 71 ILE A O 1
ATOM 530 N N . GLY A 1 72 ? 6.145 6.851 -15.777 1.00 87.44 72 GLY A N 1
ATOM 531 C CA . GLY A 1 72 ? 6.219 7.756 -16.920 1.00 87.44 72 GLY A CA 1
ATOM 532 C C . GLY A 1 72 ? 4.939 8.558 -17.157 1.00 87.44 72 GLY A C 1
ATOM 533 O O . GLY A 1 72 ? 3.893 8.235 -16.596 1.00 87.44 72 GLY A O 1
ATOM 534 N N . PRO A 1 73 ? 4.995 9.585 -18.025 1.00 84.75 73 PRO A N 1
ATOM 535 C CA . PRO A 1 73 ? 3.881 10.510 -18.263 1.00 84.75 73 PRO A CA 1
ATOM 536 C C . PRO A 1 73 ? 2.614 9.838 -18.815 1.00 84.75 73 PRO A C 1
ATOM 538 O O . PRO A 1 73 ? 1.530 10.398 -18.695 1.00 84.75 73 PRO A O 1
ATOM 541 N N . SER A 1 74 ? 2.741 8.640 -19.392 1.00 83.12 74 SER A N 1
ATOM 542 C CA . SER A 1 74 ? 1.624 7.855 -19.936 1.00 83.12 74 SER A CA 1
ATOM 543 C C . SER A 1 74 ? 1.380 6.543 -19.179 1.00 83.12 74 SER A C 1
ATOM 545 O O . SER A 1 74 ? 0.660 5.687 -19.682 1.00 83.12 74 SER A O 1
ATOM 547 N N . ALA A 1 75 ? 1.997 6.349 -18.006 1.00 80.50 75 ALA A N 1
ATOM 548 C CA . ALA A 1 75 ? 1.927 5.086 -17.263 1.00 80.50 75 ALA A CA 1
ATOM 549 C C . ALA A 1 75 ? 0.597 4.888 -16.511 1.00 80.50 75 ALA A C 1
ATOM 551 O O . ALA A 1 75 ? 0.246 3.761 -16.180 1.00 80.50 75 ALA A O 1
ATOM 552 N N . GLY A 1 76 ? -0.157 5.964 -16.250 1.00 69.19 76 GLY A N 1
ATOM 553 C CA . GLY A 1 76 ? -1.516 5.888 -15.698 1.00 69.19 76 GLY A CA 1
ATOM 554 C C . GLY A 1 76 ? -1.626 5.364 -14.260 1.00 69.19 76 GLY A C 1
ATOM 555 O O . GLY A 1 76 ? -2.736 5.078 -13.820 1.00 69.19 76 GLY A O 1
ATOM 556 N N . SER A 1 77 ? -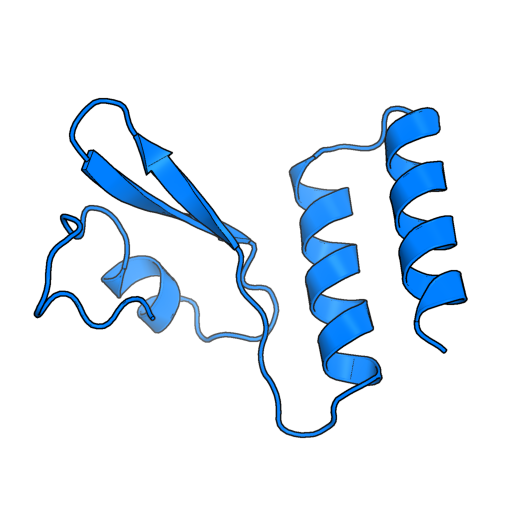0.516 5.230 -13.520 1.00 60.00 77 SER A N 1
ATOM 557 C CA . SER A 1 77 ? -0.538 4.737 -12.135 1.00 60.00 77 SER A CA 1
ATOM 558 C C . SER A 1 77 ? -1.064 5.763 -11.119 1.00 60.00 77 SER A C 1
ATOM 560 O O . SER A 1 77 ? -1.379 5.362 -10.002 1.00 60.00 77 SER A O 1
ATOM 562 N N . CYS A 1 78 ? -1.130 7.049 -11.501 1.00 53.09 78 CYS A N 1
ATOM 563 C CA . CYS A 1 78 ? -1.902 8.160 -10.920 1.00 53.09 78 CYS A CA 1
ATOM 564 C C . CYS A 1 78 ? -1.777 9.393 -11.828 1.00 53.09 78 CYS A C 1
ATOM 566 O O . CYS A 1 78 ? -0.643 9.651 -12.292 1.00 53.09 78 CYS A O 1
#